Protein AF-A0A962V137-F1 (afdb_monomer)

Radius of gyration: 17.5 Å; Cα contacts (8 Å, |Δi|>4): 39; chains: 1; bounding box: 38×35×41 Å

Solvent-accessible surface area (backbone atoms only — not comparable to full-atom values): 5470 Å² total; per-residue (Å²): 132,91,86,76,58,46,47,70,72,51,68,80,40,53,66,60,48,52,52,51,29,64,76,65,67,32,56,98,67,56,60,75,79,77,52,60,40,64,60,48,39,54,64,75,64,51,93,64,90,88,81,84,85,58,61,71,49,40,76,73,68,52,80,86,83,76,61,63,68,63,49,52,54,49,53,56,49,50,36,32,77,66,28,68,46,127

pLDDT: mean 95.74, std 4.81, range [67.25, 98.56]

Foldseek 3Di:
DDQDQQCVVCVPCQVVVVVQCVVLVAPPDTPVRVDDRVVVSVVVVDPDDDDDDCVVVVVVPDPDDDDVVVVVVVVVVVCVVNRVHD

Nearest PDB structures (foldseek):
  5dcw-assembly1_A-2  TM=9.643E-01  e=2.432E-04  Catharanthus roseus
  5coa-assembly1_B  TM=9.568E-01  e=2.980E-04  Catharanthus roseus
  5dbg-assembly2_B-3  TM=9.602E-01  e=5.126E-04  Catharanthus roseus
  5dbi-assembly1_A  TM=9.608E-01  e=5.486E-04  Catharanthus roseus
  5dbg-assembly1_A  TM=9.440E-01  e=5.871E-04  Catharanthus roseus

Secondary structure (DSSP, 8-state):
-----HHHHTTT-HHHHHHHHHHHT--S--HHHH--HHHHHHHHT--S------HHHHHTT------HHHHHHHHHHHHHHTTS--

Structure (mmCIF, N/CA/C/O backbone):
data_AF-A0A962V137-F1
#
_entry.id   AF-A0A962V137-F1
#
loop_
_atom_site.group_PDB
_atom_site.id
_atom_site.type_symbol
_atom_site.label_atom_id
_atom_site.label_alt_id
_atom_site.label_comp_id
_atom_site.label_asym_id
_atom_site.label_entity_id
_atom_site.label_seq_id
_atom_site.pdbx_PDB_ins_code
_atom_site.Cartn_x
_atom_site.Cartn_y
_atom_site.Cartn_z
_atom_site.occupancy
_atom_site.B_iso_or_equiv
_atom_site.auth_seq_id
_atom_site.auth_comp_id
_atom_site.auth_asym_id
_atom_site.auth_atom_id
_atom_site.pdbx_PDB_model_num
ATOM 1 N N . VAL A 1 1 ? -10.683 21.422 0.409 1.00 67.25 1 VAL A N 1
ATOM 2 C CA . VAL A 1 1 ? -10.641 19.946 0.543 1.00 67.25 1 VAL A CA 1
ATOM 3 C C . VAL A 1 1 ? -10.426 19.636 2.013 1.00 67.25 1 VAL A C 1
ATOM 5 O O . VAL A 1 1 ? -9.642 20.342 2.632 1.00 67.25 1 VAL A O 1
ATOM 8 N N . GLN A 1 2 ? -11.164 18.687 2.590 1.00 73.00 2 GLN A N 1
ATOM 9 C CA . GLN A 1 2 ? -10.940 18.267 3.975 1.00 73.00 2 GLN A CA 1
ATOM 10 C C . GLN A 1 2 ? -9.755 17.299 4.008 1.00 73.00 2 GLN A C 1
ATOM 12 O O . GLN A 1 2 ? -9.805 16.258 3.359 1.00 73.00 2 GLN A O 1
ATOM 17 N N . THR A 1 3 ? -8.707 17.639 4.751 1.00 83.19 3 THR A N 1
ATOM 18 C CA . THR A 1 3 ? -7.581 16.747 5.045 1.00 83.19 3 THR A CA 1
ATOM 19 C C . THR A 1 3 ? -7.850 16.011 6.355 1.00 83.19 3 THR A C 1
ATOM 21 O O . THR A 1 3 ? -8.210 16.619 7.362 1.00 83.19 3 THR A O 1
ATOM 24 N N . LEU A 1 4 ? -7.715 14.687 6.328 1.00 90.81 4 LEU A N 1
ATOM 25 C CA . LEU A 1 4 ? -7.957 13.792 7.456 1.00 90.81 4 LEU A CA 1
ATOM 26 C C . LEU A 1 4 ? -6.749 12.868 7.598 1.00 90.81 4 LEU A C 1
ATOM 28 O O . LEU A 1 4 ? -6.333 12.278 6.607 1.00 90.81 4 LEU A O 1
ATOM 32 N N . SER A 1 5 ? -6.228 12.707 8.816 1.00 94.50 5 SER A N 1
ATOM 33 C CA . SER A 1 5 ? -5.280 11.625 9.089 1.00 94.50 5 SER A CA 1
ATOM 34 C C . SER A 1 5 ?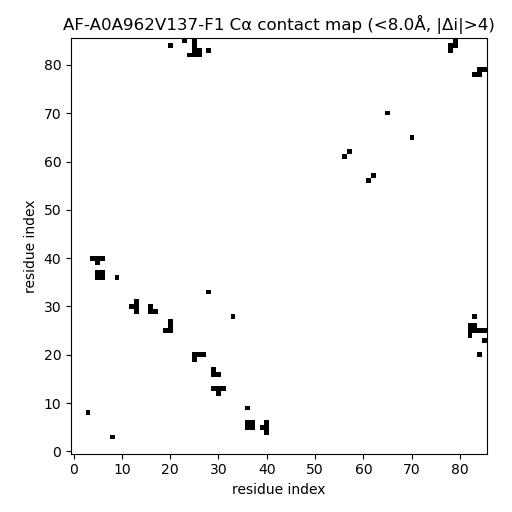 -6.041 10.311 9.224 1.00 94.50 5 SER A C 1
ATOM 36 O O . SER A 1 5 ? -6.842 10.132 10.147 1.00 94.50 5 SER A O 1
ATOM 38 N N . LEU A 1 6 ? -5.765 9.373 8.325 1.00 95.88 6 LEU A N 1
ATOM 39 C CA . LEU A 1 6 ? -6.245 8.001 8.403 1.00 95.88 6 LEU A CA 1
ATOM 40 C C . LEU A 1 6 ? -5.706 7.308 9.648 1.00 95.88 6 LEU A C 1
ATOM 42 O O . LEU A 1 6 ? -6.446 6.557 10.275 1.00 95.88 6 LEU A O 1
ATOM 46 N N . ALA A 1 7 ? -4.464 7.588 10.055 1.00 96.75 7 ALA A N 1
ATOM 47 C CA . ALA A 1 7 ? -3.913 7.015 11.280 1.00 96.75 7 ALA A CA 1
ATOM 48 C C . ALA A 1 7 ? -4.746 7.392 12.514 1.00 96.75 7 ALA A C 1
ATOM 50 O O . ALA A 1 7 ? -5.021 6.532 13.349 1.00 96.75 7 ALA A O 1
ATOM 51 N N . GLN A 1 8 ? -5.203 8.644 12.605 1.00 96.75 8 GLN A N 1
ATOM 52 C CA . GLN A 1 8 ? -6.093 9.088 13.682 1.00 96.75 8 GLN A CA 1
ATOM 53 C C . GLN A 1 8 ? -7.510 8.532 13.520 1.00 96.75 8 GLN A C 1
ATOM 55 O O . GLN A 1 8 ? -8.096 8.045 14.483 1.00 96.75 8 GLN A O 1
ATOM 60 N N . PHE A 1 9 ? -8.059 8.580 12.306 1.00 96.31 9 PHE A N 1
ATOM 61 C CA . PHE A 1 9 ? -9.437 8.170 12.038 1.00 96.31 9 PHE A CA 1
ATOM 62 C C . PHE A 1 9 ? -9.678 6.664 12.227 1.00 96.31 9 PHE A C 1
ATOM 64 O O . PHE A 1 9 ? -10.768 6.251 12.627 1.00 96.31 9 PHE A O 1
ATOM 71 N N . MET A 1 10 ? -8.665 5.844 11.938 1.00 97.38 10 MET A N 1
ATOM 72 C CA . MET A 1 10 ? -8.749 4.383 11.987 1.00 97.38 10 MET A CA 1
ATOM 73 C C . MET A 1 10 ? -8.287 3.781 13.323 1.00 97.38 10 MET A C 1
ATOM 75 O O . MET A 1 10 ? -8.421 2.570 13.506 1.00 97.38 10 MET A O 1
ATOM 79 N N . ALA A 1 11 ? -7.767 4.587 14.259 1.00 97.25 11 ALA A N 1
ATOM 80 C CA . ALA A 1 11 ? -7.132 4.118 15.498 1.00 97.25 11 ALA A CA 1
ATOM 81 C C . ALA A 1 11 ? -8.042 3.249 16.390 1.00 97.25 11 ALA A C 1
ATOM 83 O O . ALA A 1 11 ? -7.571 2.344 17.073 1.00 97.25 11 ALA A O 1
ATOM 84 N N . ASP A 1 12 ? -9.347 3.501 16.370 1.00 97.75 12 ASP A N 1
ATOM 85 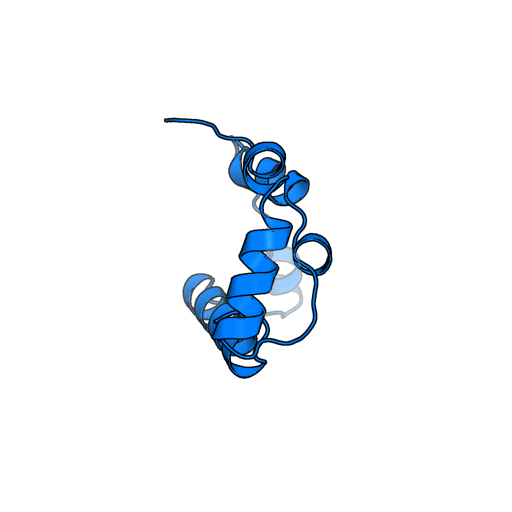C CA . ASP A 1 12 ? -10.381 2.849 17.180 1.00 97.75 12 ASP A CA 1
ATOM 86 C C . ASP A 1 12 ? -11.211 1.816 16.391 1.00 97.75 12 ASP A C 1
ATOM 88 O O . ASP A 1 12 ? -12.210 1.310 16.898 1.00 97.75 12 ASP A O 1
ATOM 92 N N . LYS A 1 13 ? -10.837 1.493 15.144 1.00 98.25 13 LYS A N 1
ATOM 93 C CA . LYS A 1 13 ? -11.661 0.668 14.237 1.00 98.25 13 LYS A CA 1
ATOM 94 C C . LYS A 1 13 ? -11.351 -0.828 14.264 1.00 98.25 13 LYS A C 1
ATOM 96 O O . LYS A 1 13 ? -11.986 -1.587 13.533 1.00 98.25 13 LYS A O 1
ATOM 101 N N . GLU A 1 14 ? -10.442 -1.282 15.125 1.00 98.19 14 GLU A N 1
ATOM 102 C CA . GLU A 1 14 ? -10.164 -2.715 15.293 1.00 98.19 14 GLU A CA 1
ATOM 103 C C . GLU A 1 14 ? -11.417 -3.514 15.721 1.00 98.19 14 GLU A C 1
ATOM 105 O O . GLU A 1 14 ? -11.697 -4.524 15.076 1.00 98.19 14 GLU A O 1
ATOM 110 N N . PRO A 1 15 ? -12.243 -3.086 16.703 1.00 98.31 15 PRO A N 1
ATOM 111 C CA . PRO A 1 15 ? -13.470 -3.811 17.053 1.00 98.31 15 PRO A CA 1
ATOM 112 C C . PRO A 1 15 ? -14.473 -3.888 15.893 1.00 98.31 15 PRO A C 1
ATOM 114 O O . PRO A 1 15 ? -15.007 -4.958 15.608 1.00 98.31 15 PRO A O 1
ATOM 117 N N . LEU A 1 16 ? -14.654 -2.791 15.147 1.00 98.31 16 LEU A N 1
ATOM 118 C CA . LEU A 1 16 ? -15.511 -2.780 13.957 1.00 98.31 16 LEU A CA 1
ATOM 119 C C . LEU A 1 16 ? -14.999 -3.756 12.887 1.00 98.31 16 LEU A C 1
ATOM 121 O O . LEU A 1 16 ? -15.775 -4.479 12.263 1.00 98.31 16 LEU A O 1
ATOM 125 N N . TRP A 1 17 ? -13.683 -3.812 12.681 1.00 98.38 17 TRP A N 1
ATOM 126 C CA . TRP A 1 17 ? -13.083 -4.787 11.778 1.00 98.38 17 TRP A CA 1
ATOM 127 C C . TRP A 1 17 ? -13.337 -6.228 12.240 1.00 98.38 17 TRP A C 1
ATOM 129 O O . TRP A 1 17 ? -13.642 -7.088 11.415 1.00 98.38 17 TRP A O 1
ATOM 139 N N . GLN A 1 18 ? -13.287 -6.509 13.546 1.00 98.25 18 GLN A N 1
ATOM 140 C CA . GLN A 1 18 ? -13.638 -7.828 14.081 1.00 98.25 18 GLN A CA 1
ATOM 141 C C . GLN A 1 18 ? -15.082 -8.224 13.746 1.00 98.25 18 GLN A C 1
ATOM 143 O O . GLN A 1 18 ? -15.294 -9.351 13.295 1.00 98.25 18 GLN A O 1
ATOM 148 N N . GLU A 1 19 ? -16.043 -7.308 13.881 1.00 98.44 19 GLU A N 1
ATOM 149 C CA . GLU A 1 19 ? -17.445 -7.541 13.502 1.00 98.44 19 GLU A CA 1
ATOM 150 C C . GLU A 1 19 ? -17.595 -7.838 12.004 1.00 98.44 19 GLU A C 1
ATOM 152 O O . GLU A 1 19 ? -18.269 -8.795 11.617 1.00 98.44 19 GLU A O 1
ATOM 157 N N . ILE A 1 20 ? -16.920 -7.063 11.146 1.00 98.50 20 ILE A N 1
ATOM 158 C CA . ILE A 1 20 ? -16.911 -7.277 9.690 1.00 98.50 20 ILE A CA 1
ATOM 159 C C . ILE A 1 20 ? -16.351 -8.665 9.366 1.00 98.50 20 ILE A C 1
ATOM 161 O O . ILE A 1 20 ? -16.972 -9.420 8.617 1.00 98.50 20 ILE A O 1
ATOM 165 N N . ARG A 1 21 ? -15.214 -9.044 9.959 1.00 98.12 21 ARG A N 1
ATOM 166 C CA . ARG A 1 21 ? -14.614 -10.364 9.726 1.00 98.12 21 ARG A CA 1
ATOM 167 C C . ARG A 1 21 ? -15.544 -11.501 10.111 1.00 98.12 21 ARG A C 1
ATOM 169 O O . ARG A 1 21 ? -15.659 -12.454 9.348 1.00 98.12 21 ARG A O 1
ATOM 176 N N . GLN A 1 22 ? -16.21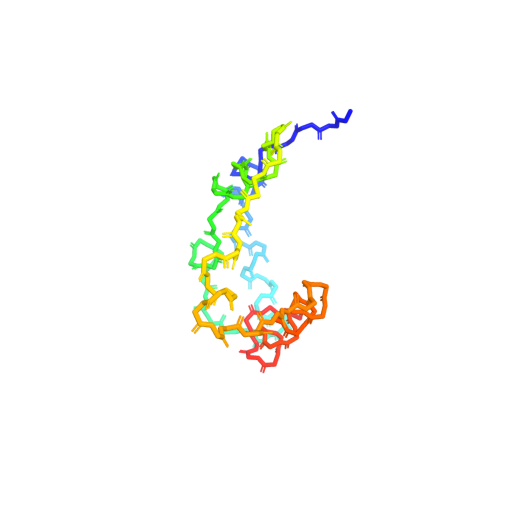3 -11.401 11.258 1.00 97.94 22 GLN A N 1
ATOM 177 C CA . GLN A 1 22 ? -17.170 -12.416 11.697 1.00 97.94 22 GLN A CA 1
ATOM 178 C C . GLN A 1 22 ? -18.370 -12.494 10.748 1.00 97.94 22 GLN A C 1
ATOM 180 O O . GLN A 1 22 ? -18.740 -13.583 10.315 1.00 97.94 22 GLN A O 1
ATOM 185 N N . ARG A 1 23 ? -18.935 -11.344 10.365 1.00 98.44 23 ARG A N 1
ATOM 186 C CA . ARG A 1 23 ? -20.097 -11.267 9.472 1.00 98.44 23 ARG A CA 1
ATOM 187 C C . ARG A 1 23 ? -19.830 -11.861 8.090 1.00 98.44 23 ARG A C 1
ATOM 189 O O . ARG A 1 23 ? -20.696 -12.547 7.556 1.00 98.44 23 ARG A O 1
ATOM 196 N N . TYR A 1 24 ? -18.660 -11.589 7.516 1.00 98.31 24 TYR A N 1
ATOM 197 C CA . TYR A 1 24 ? -18.291 -12.025 6.163 1.00 98.31 24 TYR A CA 1
ATOM 198 C C . TYR A 1 24 ? -17.378 -13.261 6.140 1.00 98.31 24 TYR A C 1
ATOM 200 O O . TYR A 1 24 ? -16.894 -13.632 5.076 1.00 98.31 24 TYR A O 1
ATOM 208 N N . GLN A 1 25 ? -17.151 -13.909 7.291 1.00 98.06 25 GLN A N 1
ATOM 209 C CA . GLN A 1 25 ? -16.322 -15.117 7.428 1.00 98.06 25 GLN A CA 1
ATOM 210 C C . GLN A 1 25 ? -14.904 -14.939 6.849 1.00 98.06 25 GLN A C 1
ATOM 212 O O . GLN A 1 25 ? -14.362 -15.813 6.171 1.00 98.06 25 GLN A O 1
ATOM 217 N N . LEU A 1 26 ? -14.302 -13.777 7.112 1.00 98.56 26 LEU A N 1
ATOM 218 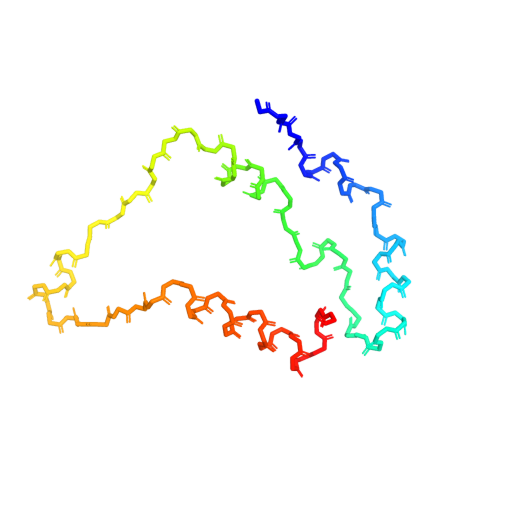C CA . LEU A 1 26 ? -12.970 -13.428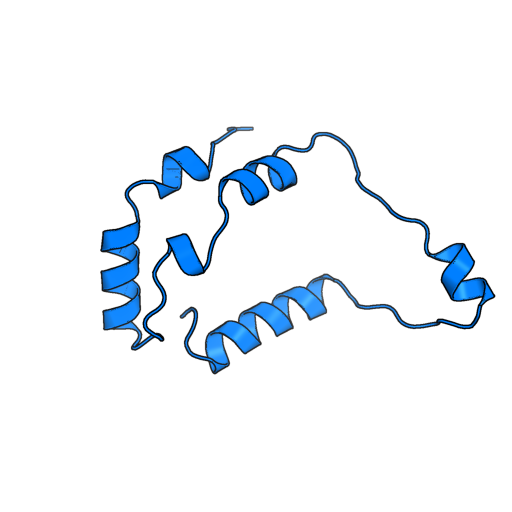 6.621 1.00 98.56 26 LEU A CA 1
ATOM 219 C C . LEU A 1 26 ? -11.869 -14.144 7.412 1.00 98.56 26 LEU A C 1
ATOM 221 O O . LEU A 1 26 ? -12.051 -14.557 8.561 1.00 98.56 26 LEU A O 1
ATOM 225 N N . ARG A 1 27 ? -10.675 -14.232 6.821 1.00 98.00 27 ARG A N 1
ATOM 226 C CA . ARG A 1 27 ? -9.471 -14.730 7.494 1.00 98.00 27 ARG A CA 1
ATOM 227 C C . ARG A 1 27 ? -9.150 -13.906 8.740 1.00 98.00 27 ARG A C 1
ATOM 229 O O . ARG A 1 27 ? -9.380 -12.698 8.798 1.00 98.00 27 ARG A O 1
ATOM 236 N N . ASN A 1 28 ? -8.547 -14.563 9.731 1.00 97.00 28 ASN A N 1
ATOM 237 C CA . ASN A 1 28 ? -8.254 -13.973 11.036 1.00 97.00 28 ASN A CA 1
ATOM 238 C C . ASN A 1 28 ? -7.012 -13.056 11.018 1.00 97.00 28 ASN A C 1
ATOM 240 O O . ASN A 1 28 ? -6.035 -13.314 11.716 1.00 97.00 28 ASN A O 1
ATOM 244 N N . HIS A 1 29 ? -7.053 -11.984 10.226 1.00 97.88 29 HIS A N 1
ATOM 245 C CA . HIS A 1 29 ? -6.061 -10.907 10.258 1.00 97.88 29 HIS A CA 1
ATOM 246 C C . HIS A 1 29 ? -6.604 -9.717 11.051 1.00 97.88 29 HIS A C 1
ATOM 248 O O . HIS A 1 29 ? -7.762 -9.343 10.854 1.00 97.88 29 HIS A O 1
ATOM 254 N N . SER A 1 30 ? -5.817 -9.140 11.958 1.00 97.00 30 SER A N 1
ATOM 255 C CA . SER A 1 30 ? -6.174 -7.864 12.593 1.00 97.00 30 SER A CA 1
ATOM 256 C C . SER A 1 30 ? -6.088 -6.722 11.583 1.00 97.00 30 SER A C 1
ATOM 258 O O . SER A 1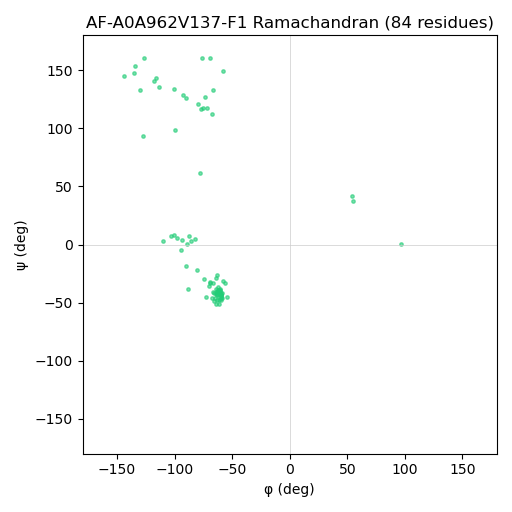 30 ? -5.415 -6.840 10.554 1.00 97.00 30 SER A O 1
ATOM 260 N N . LEU A 1 31 ? -6.746 -5.600 11.862 1.00 96.56 31 LEU A N 1
ATOM 261 C CA . LEU A 1 31 ? -6.687 -4.443 10.970 1.00 96.56 31 LEU A CA 1
ATOM 262 C C . LEU A 1 31 ? -5.250 -3.909 10.892 1.00 96.56 31 LEU A C 1
ATOM 264 O O . LEU A 1 31 ? -4.759 -3.617 9.802 1.00 96.56 31 LEU A O 1
ATOM 268 N N . ALA A 1 32 ? -4.541 -3.892 12.025 1.00 95.81 32 ALA A N 1
ATOM 269 C CA . ALA A 1 32 ? -3.128 -3.509 12.106 1.00 95.81 32 ALA A CA 1
ATOM 270 C C . ALA A 1 32 ? -2.172 -4.436 11.324 1.00 95.81 32 ALA A C 1
ATOM 272 O O . ALA A 1 32 ? -1.112 -3.992 10.896 1.00 95.81 32 ALA A O 1
ATOM 273 N N . GLN A 1 33 ? -2.520 -5.712 11.113 1.00 97.06 33 GLN A N 1
ATOM 274 C CA . GLN A 1 33 ? -1.732 -6.610 10.254 1.00 97.06 33 GLN A CA 1
ATOM 275 C C . GLN A 1 33 ? -1.920 -6.312 8.763 1.00 97.06 33 GLN A C 1
ATOM 277 O O . GLN A 1 33 ? -1.019 -6.571 7.969 1.00 97.06 33 GLN A O 1
ATOM 282 N N . LEU A 1 34 ? -3.096 -5.813 8.376 1.00 96.56 34 LEU A N 1
ATOM 283 C CA . LEU A 1 34 ? -3.452 -5.574 6.977 1.00 96.56 34 LEU A CA 1
ATOM 284 C C . LEU A 1 34 ? -3.072 -4.179 6.487 1.00 96.56 34 LEU A C 1
ATOM 286 O O . LEU A 1 34 ? -3.049 -3.943 5.280 1.00 96.56 34 LEU A O 1
ATOM 290 N N . THR A 1 35 ? -2.829 -3.240 7.399 1.00 96.94 35 THR A N 1
ATOM 291 C CA . THR A 1 35 ? -2.805 -1.817 7.065 1.00 96.94 35 THR A CA 1
ATOM 292 C C . THR A 1 35 ? -1.623 -1.095 7.688 1.00 96.94 35 THR A C 1
ATOM 294 O O . THR A 1 35 ? -1.171 -1.403 8.787 1.00 96.94 35 THR A O 1
ATOM 297 N N . ASN A 1 36 ? -1.136 -0.090 6.965 1.00 97.50 36 ASN A N 1
ATOM 298 C CA . ASN A 1 36 ? -0.199 0.899 7.468 1.00 97.50 36 ASN A CA 1
ATOM 299 C C . ASN A 1 36 ? -0.782 2.286 7.172 1.00 97.50 36 ASN A C 1
ATOM 301 O O . ASN A 1 36 ? -0.633 2.821 6.073 1.00 97.50 36 ASN A O 1
ATOM 305 N N . TRP A 1 37 ? -1.501 2.841 8.147 1.00 96.88 37 TRP A N 1
ATOM 306 C CA . TRP A 1 37 ? -2.234 4.094 7.967 1.00 96.88 37 TRP A CA 1
ATOM 307 C C . TRP A 1 37 ? -1.326 5.311 7.812 1.00 96.88 37 TRP A C 1
ATOM 309 O O . TRP A 1 37 ? -1.661 6.213 7.055 1.00 96.88 37 TRP A O 1
ATOM 319 N N . THR A 1 38 ? -0.159 5.326 8.462 1.00 95.88 38 THR A N 1
ATOM 320 C CA . THR A 1 38 ? 0.804 6.427 8.310 1.00 95.88 38 THR A CA 1
ATOM 321 C C . THR A 1 38 ? 1.430 6.433 6.918 1.00 95.88 38 THR A C 1
ATOM 323 O O . THR A 1 38 ? 1.669 7.500 6.359 1.00 95.88 38 THR A O 1
ATOM 326 N N . PHE A 1 39 ? 1.631 5.259 6.311 1.00 95.62 39 PHE A N 1
ATOM 327 C CA . PHE A 1 39 ? 2.019 5.166 4.904 1.00 95.62 39 PHE A CA 1
ATOM 328 C C . PHE A 1 39 ? 0.916 5.683 3.971 1.00 95.62 39 PHE A C 1
ATOM 330 O O . PHE A 1 39 ? 1.212 6.411 3.027 1.00 95.62 39 PHE A O 1
ATOM 337 N N . ALA A 1 40 ? -0.351 5.359 4.242 1.00 95.00 40 ALA A N 1
ATOM 338 C CA . ALA A 1 40 ? -1.468 5.892 3.463 1.00 95.00 40 ALA A CA 1
ATOM 339 C C . ALA A 1 40 ? -1.574 7.424 3.580 1.00 95.00 40 ALA A C 1
ATOM 341 O O . ALA A 1 40 ? -1.735 8.090 2.561 1.00 95.00 40 ALA A O 1
ATOM 342 N N . ASP A 1 41 ? -1.406 7.979 4.786 1.00 95.12 41 ASP A N 1
ATOM 343 C CA . ASP A 1 41 ? -1.349 9.429 5.020 1.00 95.12 41 ASP A CA 1
ATOM 344 C C . ASP A 1 41 ? -0.208 10.083 4.226 1.00 95.12 41 ASP A C 1
ATOM 346 O O . ASP A 1 41 ? -0.408 11.123 3.602 1.00 95.12 41 ASP A O 1
ATOM 350 N N . PHE A 1 42 ? 0.970 9.454 4.180 1.00 93.19 42 PHE A N 1
ATOM 351 C CA . PHE A 1 42 ? 2.095 9.933 3.374 1.00 93.19 42 PHE A CA 1
ATOM 352 C C . PHE A 1 42 ? 1.785 9.933 1.869 1.00 93.19 42 PHE A C 1
ATOM 354 O O . PHE A 1 42 ? 2.045 10.925 1.192 1.00 93.19 42 PHE A O 1
ATOM 361 N N . VAL A 1 43 ? 1.226 8.840 1.337 1.00 93.12 43 VAL A N 1
ATOM 362 C CA . VAL A 1 43 ? 0.929 8.711 -0.100 1.00 93.12 43 VAL A CA 1
ATOM 363 C C . VAL A 1 43 ? -0.185 9.667 -0.527 1.00 93.12 43 VAL A C 1
ATOM 365 O O . VAL A 1 43 ? -0.050 10.341 -1.543 1.00 93.12 43 VAL A O 1
ATOM 368 N N . LEU A 1 44 ? -1.278 9.739 0.237 1.00 90.88 44 LEU A N 1
ATOM 369 C CA . LEU A 1 44 ? -2.454 10.547 -0.107 1.00 90.88 44 LEU A CA 1
ATOM 370 C C . LEU A 1 44 ? -2.291 12.031 0.244 1.00 90.88 44 LEU A C 1
ATOM 372 O O . LEU A 1 44 ? -2.995 12.865 -0.318 1.00 90.88 44 LEU A O 1
ATOM 376 N N . GLY A 1 45 ? -1.385 12.362 1.166 1.00 91.12 45 GLY A N 1
ATOM 377 C CA . GLY A 1 45 ? -1.028 13.735 1.521 1.00 91.12 45 GLY A CA 1
ATOM 378 C C . GLY A 1 45 ? 0.105 14.326 0.679 1.00 91.12 45 GLY A C 1
ATOM 379 O O . GLY A 1 45 ? 0.507 15.460 0.924 1.00 91.12 45 GLY A O 1
ATOM 380 N N . CYS A 1 46 ? 0.658 13.576 -0.278 1.00 89.56 46 CYS A N 1
ATOM 381 C CA . CYS A 1 46 ? 1.732 14.058 -1.138 1.00 89.56 46 CYS A CA 1
ATOM 382 C C . CYS A 1 46 ? 1.190 15.089 -2.144 1.00 89.56 46 CYS A C 1
ATOM 384 O O . CYS A 1 46 ? 0.349 14.769 -2.978 1.00 89.56 46 CYS A O 1
ATOM 386 N N . GLU A 1 47 ? 1.678 16.329 -2.069 1.00 89.94 47 GLU A N 1
ATOM 387 C CA . GLU A 1 47 ? 1.222 17.442 -2.924 1.00 89.94 47 GLU A CA 1
ATOM 388 C C . GLU A 1 47 ? 1.980 17.544 -4.259 1.00 89.94 47 GLU A C 1
ATOM 390 O O . GLU A 1 47 ? 1.822 18.512 -5.003 1.00 89.94 47 GLU A O 1
ATOM 395 N N . TYR A 1 48 ? 2.832 16.565 -4.560 1.00 91.25 48 TYR A N 1
ATOM 396 C CA . TYR A 1 48 ? 3.629 16.519 -5.779 1.00 91.25 48 TYR A CA 1
ATOM 397 C C . TYR A 1 48 ? 3.592 15.130 -6.409 1.00 91.25 48 TYR A C 1
ATOM 399 O O . TYR A 1 48 ? 3.435 14.113 -5.733 1.00 91.25 48 TYR A O 1
ATOM 407 N N . ASP A 1 49 ? 3.795 15.091 -7.723 1.00 90.94 49 ASP A N 1
ATOM 408 C CA . ASP A 1 49 ? 3.813 13.840 -8.466 1.00 90.94 49 ASP A CA 1
ATOM 409 C C . ASP A 1 49 ? 5.105 13.060 -8.202 1.00 90.94 49 ASP A C 1
ATOM 411 O O . ASP A 1 49 ? 6.218 13.556 -8.397 1.00 90.94 49 ASP A O 1
ATOM 415 N N . GLN A 1 50 ? 4.958 11.795 -7.810 1.00 90.62 50 GLN A N 1
ATOM 416 C CA . GLN A 1 50 ? 6.061 10.841 -7.741 1.00 90.62 50 GLN A CA 1
ATOM 417 C C . GLN A 1 50 ? 6.047 9.957 -8.987 1.00 90.62 50 GLN A C 1
ATOM 419 O O . GLN A 1 50 ? 5.305 8.980 -9.073 1.00 90.62 50 GLN A O 1
ATOM 424 N N . MET A 1 51 ? 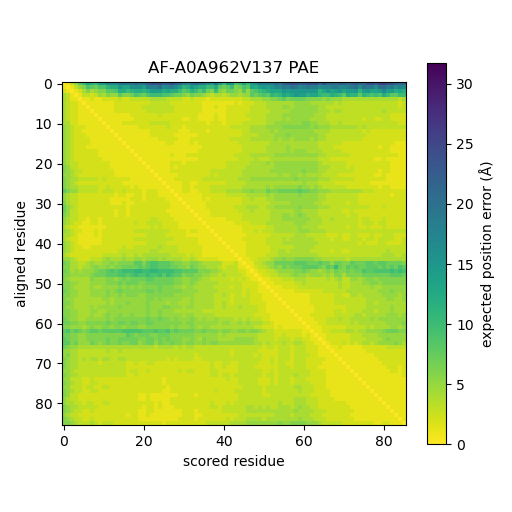6.889 10.306 -9.958 1.00 93.75 51 MET A N 1
ATOM 425 C CA . MET A 1 51 ? 7.001 9.605 -11.237 1.00 93.75 51 MET A CA 1
ATOM 426 C C . MET A 1 51 ? 8.404 9.023 -11.411 1.00 93.75 51 MET A C 1
ATOM 428 O O . MET A 1 51 ? 9.401 9.643 -11.054 1.00 93.75 51 MET A O 1
ATOM 432 N N . SER A 1 52 ? 8.486 7.817 -11.974 1.00 94.62 52 SER A N 1
ATOM 433 C CA . SER A 1 52 ? 9.750 7.148 -12.302 1.00 94.62 52 SER A CA 1
ATOM 434 C C . SER A 1 52 ? 9.881 6.946 -13.808 1.00 94.62 52 SER A C 1
ATOM 436 O O . SER A 1 52 ? 8.901 6.632 -14.486 1.00 94.62 52 SER A O 1
ATOM 438 N N . ASP A 1 53 ? 11.101 7.081 -14.328 1.00 95.56 53 ASP A N 1
ATOM 439 C CA . ASP A 1 53 ? 11.403 6.828 -15.735 1.00 95.56 53 ASP A CA 1
ATOM 440 C C . ASP A 1 53 ? 11.796 5.360 -15.974 1.00 95.56 53 ASP A C 1
ATOM 442 O O . ASP A 1 53 ? 12.722 4.824 -15.364 1.00 95.56 53 ASP A O 1
ATOM 446 N N . MET A 1 54 ? 11.105 4.716 -16.915 1.00 97.00 54 MET A N 1
ATOM 447 C CA . MET A 1 54 ? 11.347 3.330 -17.329 1.00 97.00 54 MET A CA 1
ATOM 448 C C . MET A 1 54 ? 12.204 3.225 -18.603 1.00 97.00 54 MET A C 1
ATOM 450 O O . MET A 1 54 ? 12.403 2.121 -19.115 1.00 97.00 54 MET A O 1
ATOM 454 N N . THR A 1 55 ? 12.732 4.337 -19.125 1.00 97.62 55 THR A N 1
ATOM 455 C CA . THR A 1 55 ? 13.530 4.389 -20.363 1.00 97.62 55 THR A CA 1
ATOM 456 C C . THR A 1 55 ? 14.709 3.426 -20.330 1.00 97.62 55 THR A C 1
ATOM 458 O O . THR A 1 55 ? 14.896 2.659 -21.270 1.00 97.62 55 THR A O 1
ATOM 461 N N . LYS A 1 56 ? 15.467 3.371 -19.226 1.00 98.12 56 LYS A N 1
ATOM 462 C CA . LYS A 1 56 ? 16.604 2.443 -19.104 1.00 98.12 56 LYS A CA 1
ATOM 463 C C . LYS A 1 56 ? 16.180 0.977 -19.250 1.00 98.12 56 LYS A C 1
ATOM 465 O O . LYS A 1 56 ? 16.836 0.226 -19.964 1.00 98.12 56 LYS A O 1
ATOM 470 N N . ALA A 1 57 ? 15.089 0.577 -18.597 1.00 97.81 57 ALA A N 1
ATOM 471 C CA . ALA A 1 57 ? 14.576 -0.790 -18.680 1.00 97.81 57 ALA A CA 1
ATOM 472 C C . ALA A 1 57 ? 14.059 -1.111 -20.092 1.00 97.81 57 ALA A C 1
ATOM 474 O O . ALA A 1 57 ? 14.343 -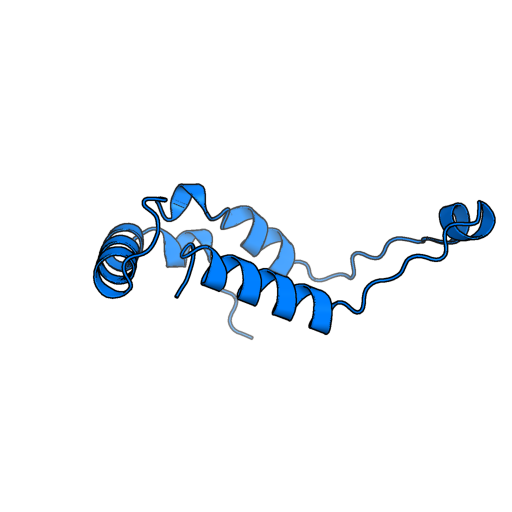2.185 -20.620 1.00 97.81 57 ALA A O 1
ATOM 475 N N . ARG A 1 58 ? 13.369 -0.160 -20.732 1.00 97.12 58 ARG A N 1
ATOM 476 C CA . ARG A 1 58 ? 12.883 -0.301 -22.113 1.00 97.12 58 ARG A CA 1
ATOM 477 C C . ARG A 1 58 ? 14.019 -0.428 -23.120 1.00 97.12 58 ARG A C 1
ATOM 479 O O . ARG A 1 58 ? 13.975 -1.316 -23.964 1.00 97.12 58 ARG A O 1
ATOM 486 N N . ASN A 1 59 ? 15.072 0.373 -22.973 1.00 98.00 59 ASN A N 1
ATOM 487 C CA . ASN A 1 59 ? 16.279 0.270 -23.796 1.00 98.00 59 ASN A CA 1
ATOM 488 C C . ASN A 1 59 ? 17.010 -1.066 -23.589 1.00 98.00 59 ASN A C 1
ATOM 490 O O . ASN A 1 59 ? 17.649 -1.561 -24.510 1.00 98.00 59 ASN A O 1
ATOM 494 N N . ALA A 1 60 ? 16.887 -1.670 -22.404 1.00 98.44 60 ALA A N 1
ATOM 495 C CA . ALA A 1 60 ? 17.386 -3.013 -22.113 1.00 98.44 60 ALA A CA 1
ATOM 496 C C . ALA A 1 60 ? 16.441 -4.145 -22.579 1.00 98.44 60 ALA A C 1
ATOM 498 O O . ALA A 1 60 ? 16.711 -5.311 -22.304 1.00 98.44 60 ALA A O 1
ATOM 499 N N . GLY A 1 61 ? 15.341 -3.828 -23.275 1.00 98.25 61 GLY A N 1
ATOM 500 C CA . GLY A 1 61 ? 14.414 -4.799 -23.868 1.00 98.25 61 GLY A CA 1
ATOM 501 C C . GLY A 1 61 ? 13.165 -5.123 -23.038 1.00 98.25 61 GLY A C 1
ATOM 502 O O . GLY A 1 61 ? 12.339 -5.920 -23.479 1.00 98.25 61 GLY A O 1
ATOM 503 N N . TRP A 1 62 ? 12.974 -4.518 -21.859 1.00 97.69 62 TRP A N 1
ATOM 504 C CA . TRP A 1 62 ? 11.752 -4.718 -21.073 1.00 97.69 62 TRP A CA 1
ATOM 505 C C . TRP A 1 62 ? 10.571 -3.940 -21.664 1.00 97.69 62 TRP A C 1
ATOM 507 O O . TRP A 1 62 ? 10.556 -2.710 -21.658 1.00 97.69 62 TRP A O 1
ATOM 517 N N . ILE A 1 63 ? 9.534 -4.655 -22.099 1.00 95.69 63 ILE A N 1
ATOM 518 C CA . ILE A 1 63 ? 8.314 -4.066 -22.685 1.00 95.69 63 ILE A CA 1
ATOM 519 C C . ILE A 1 63 ? 7.073 -4.198 -21.789 1.00 95.69 63 ILE A C 1
ATOM 521 O O . ILE A 1 63 ? 5.978 -3.813 -22.190 1.00 95.69 63 ILE A O 1
ATOM 525 N N . GLY A 1 64 ? 7.223 -4.747 -20.580 1.00 95.25 64 GLY A N 1
ATOM 526 C CA . GLY A 1 64 ? 6.105 -4.955 -19.664 1.00 95.25 64 GLY A CA 1
ATOM 527 C C . GLY A 1 64 ? 5.511 -3.636 -19.169 1.00 95.25 64 GLY A C 1
ATOM 528 O O . GLY A 1 64 ? 6.232 -2.746 -18.713 1.00 95.25 64 GLY A O 1
ATOM 529 N N . ALA A 1 65 ? 4.186 -3.540 -19.214 1.00 94.75 65 ALA A N 1
ATOM 530 C CA . ALA A 1 65 ? 3.408 -2.449 -18.648 1.00 94.75 65 ALA A CA 1
ATOM 531 C C . ALA A 1 65 ? 2.097 -3.007 -18.083 1.00 94.75 65 ALA A C 1
ATOM 533 O O . ALA A 1 65 ? 1.529 -3.942 -18.647 1.00 94.75 65 ALA A O 1
ATOM 534 N N . ASN A 1 66 ? 1.620 -2.423 -16.986 1.00 94.19 66 ASN A N 1
ATOM 535 C CA . ASN A 1 66 ? 0.304 -2.717 -16.433 1.00 94.19 66 ASN A CA 1
ATOM 536 C C . ASN A 1 66 ? -0.584 -1.485 -16.563 1.00 94.19 66 ASN A C 1
ATOM 538 O O . ASN A 1 66 ? -0.175 -0.376 -16.230 1.00 94.19 66 ASN A O 1
ATOM 542 N N . ASP A 1 67 ? -1.814 -1.712 -17.003 1.00 97.00 67 ASP A N 1
ATOM 543 C CA . ASP A 1 67 ? -2.908 -0.768 -16.821 1.00 97.00 67 ASP A CA 1
ATOM 544 C C . ASP A 1 67 ? -3.225 -0.703 -15.319 1.00 97.00 67 ASP A C 1
ATOM 546 O O . ASP A 1 67 ? -3.640 -1.704 -14.723 1.00 97.00 67 ASP A O 1
ATOM 550 N N . SER A 1 68 ? -2.947 0.444 -14.694 1.00 96.44 68 SER A N 1
ATOM 551 C CA . SER A 1 68 ? -3.041 0.604 -13.241 1.00 96.44 68 SER A CA 1
ATOM 552 C C . SER A 1 68 ? -4.452 0.357 -12.715 1.00 96.44 68 SER A C 1
ATOM 554 O O . SER A 1 68 ? -4.603 -0.283 -11.676 1.00 96.44 68 SER A O 1
ATOM 556 N N . GLU A 1 69 ? -5.487 0.800 -13.430 1.00 97.56 69 GLU A N 1
ATOM 557 C CA . GLU A 1 69 ? -6.879 0.593 -13.023 1.00 97.56 69 GLU A CA 1
ATOM 558 C C . GLU A 1 69 ? -7.214 -0.900 -13.009 1.00 97.56 69 GLU A C 1
ATOM 560 O O . GLU A 1 69 ? -7.637 -1.443 -11.983 1.00 97.56 69 GLU A O 1
ATOM 565 N N . LYS A 1 70 ? -6.923 -1.605 -14.110 1.00 98.06 70 LYS A N 1
ATOM 566 C CA . LYS A 1 70 ? -7.134 -3.060 -14.193 1.00 98.06 70 LYS A CA 1
ATOM 567 C C . LYS A 1 70 ? -6.321 -3.811 -13.147 1.00 98.06 70 LYS A C 1
ATOM 569 O O . LYS A 1 70 ? -6.808 -4.784 -12.571 1.00 98.06 70 LYS A O 1
ATOM 574 N N . MET A 1 71 ? -5.091 -3.369 -12.887 1.00 97.62 71 MET A N 1
ATOM 575 C CA . MET A 1 71 ? -4.240 -3.948 -11.855 1.00 97.62 71 MET A CA 1
ATOM 576 C C . MET A 1 71 ? -4.884 -3.810 -10.472 1.00 97.62 71 MET A C 1
ATOM 578 O O . MET A 1 71 ? -5.001 -4.820 -9.781 1.00 97.62 71 MET A O 1
ATOM 582 N N . TYR A 1 72 ? -5.328 -2.613 -10.076 1.00 97.62 72 TYR A N 1
ATOM 583 C CA . TYR A 1 72 ? -5.963 -2.390 -8.774 1.00 97.62 72 TYR A CA 1
ATOM 584 C C . TYR A 1 72 ? -7.267 -3.173 -8.621 1.00 97.62 72 TYR A C 1
ATOM 586 O O . TYR A 1 72 ? -7.468 -3.820 -7.592 1.00 97.62 72 TYR A O 1
ATOM 594 N N . LEU A 1 73 ? -8.123 -3.189 -9.647 1.00 98.06 73 LEU A N 1
ATOM 595 C CA . LEU A 1 73 ? -9.365 -3.967 -9.629 1.00 98.06 73 LEU A CA 1
ATOM 596 C C . LEU A 1 73 ? -9.089 -5.463 -9.453 1.00 98.06 73 LEU A C 1
ATOM 598 O O . LEU A 1 73 ? -9.728 -6.110 -8.621 1.00 98.06 73 LEU A O 1
ATOM 602 N N . ARG A 1 74 ? -8.094 -6.001 -10.169 1.00 98.12 74 ARG A N 1
ATOM 603 C CA . ARG A 1 74 ? -7.653 -7.391 -10.007 1.00 98.12 74 ARG A CA 1
ATOM 604 C C . ARG A 1 74 ? -7.139 -7.658 -8.592 1.00 98.12 74 ARG A C 1
ATOM 606 O O . ARG A 1 74 ? -7.559 -8.637 -7.989 1.00 98.12 74 ARG A O 1
ATOM 613 N N . LEU A 1 75 ? -6.276 -6.794 -8.051 1.00 98.12 75 LEU A N 1
ATOM 614 C CA . LEU A 1 75 ? -5.727 -6.954 -6.698 1.00 98.12 75 LEU A CA 1
ATOM 615 C C . LEU A 1 75 ? -6.837 -6.975 -5.638 1.00 98.12 75 LEU A C 1
ATOM 617 O O . LEU A 1 75 ? -6.861 -7.867 -4.794 1.00 98.12 75 LEU A O 1
ATOM 621 N N . LEU A 1 76 ? -7.802 -6.052 -5.716 1.00 98.25 76 LEU A N 1
ATOM 622 C CA . LEU A 1 76 ? -8.962 -6.037 -4.819 1.00 98.25 76 LEU A CA 1
ATOM 623 C C . LEU A 1 76 ? -9.822 -7.294 -4.982 1.00 98.25 76 LEU A C 1
ATOM 625 O O . LEU A 1 76 ? -10.284 -7.861 -3.994 1.00 98.25 76 LEU A O 1
ATOM 629 N N . GLN A 1 77 ? -10.029 -7.760 -6.215 1.00 98.56 77 GLN A N 1
ATOM 630 C CA . GLN A 1 77 ? -10.769 -8.991 -6.472 1.00 98.56 77 GLN A CA 1
ATOM 631 C C . GLN A 1 77 ? -10.052 -10.219 -5.899 1.00 98.56 77 GLN A C 1
ATOM 633 O O . GLN A 1 77 ? -10.703 -11.106 -5.351 1.00 98.56 77 GLN A O 1
ATOM 638 N N . ASP A 1 78 ? -8.727 -10.269 -5.976 1.00 98.56 78 ASP A N 1
ATOM 639 C CA . ASP A 1 78 ? -7.944 -11.365 -5.418 1.00 98.56 78 ASP A CA 1
ATOM 640 C C . ASP A 1 78 ? -7.958 -11.342 -3.882 1.00 98.56 78 ASP A C 1
ATOM 642 O O . ASP A 1 78 ? -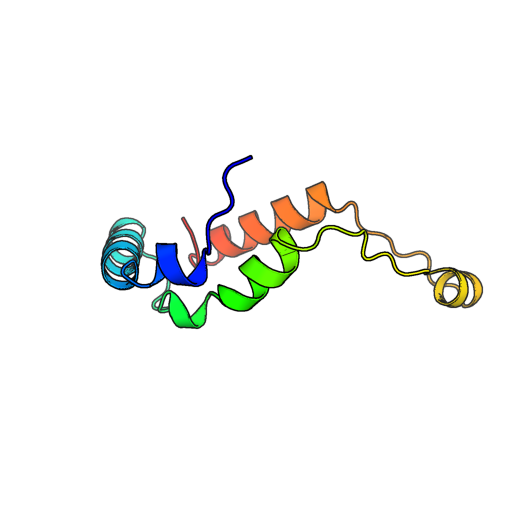8.076 -12.404 -3.269 1.00 98.56 78 ASP A O 1
ATOM 646 N N . LEU A 1 79 ? -7.958 -10.169 -3.237 1.00 98.38 79 LEU A N 1
ATOM 647 C CA . LEU A 1 79 ? -8.173 -10.065 -1.785 1.00 98.38 79 LEU A CA 1
ATOM 648 C C . LEU A 1 79 ? -9.547 -10.617 -1.363 1.00 98.38 79 LEU A C 1
ATOM 650 O O . LEU A 1 79 ? -9.625 -11.330 -0.359 1.00 98.38 79 LEU A O 1
ATOM 654 N N . ARG A 1 80 ? -10.603 -10.360 -2.149 1.00 98.31 80 ARG A N 1
ATOM 655 C CA . ARG A 1 80 ? -11.947 -10.929 -1.923 1.00 98.31 80 ARG A CA 1
ATOM 656 C C . ARG A 1 80 ? -11.983 -12.438 -2.098 1.00 98.31 80 ARG A C 1
ATOM 658 O O . ARG A 1 80 ? -12.452 -13.144 -1.214 1.00 98.31 80 ARG A O 1
ATOM 665 N N . LYS A 1 81 ? -11.422 -12.958 -3.197 1.00 98.50 81 LYS A N 1
ATOM 666 C CA . LYS A 1 81 ? -11.324 -14.414 -3.441 1.00 98.50 81 LYS A CA 1
ATOM 667 C C . LYS A 1 81 ? -10.608 -15.140 -2.301 1.00 98.50 81 LYS A C 1
ATOM 669 O O . LYS A 1 81 ? -10.926 -16.284 -1.995 1.00 98.50 81 LYS A O 1
ATOM 674 N N . ASN A 1 82 ? -9.635 -14.479 -1.676 1.00 98.19 82 ASN A N 1
ATOM 675 C CA . ASN A 1 82 ? -8.886 -15.018 -0.545 1.00 98.19 82 ASN A CA 1
ATOM 676 C C . ASN A 1 82 ? -9.563 -14.789 0.817 1.00 98.19 82 ASN A C 1
ATOM 678 O O . ASN A 1 82 ? -8.993 -15.191 1.833 1.00 98.19 82 ASN A O 1
ATOM 682 N N . HIS A 1 83 ? -10.758 -14.191 0.851 1.00 98.00 83 HIS A N 1
ATOM 683 C CA . HIS A 1 83 ? -11.498 -13.833 2.063 1.00 98.00 83 HIS A CA 1
ATOM 684 C C . HIS A 1 83 ? -10.676 -12.957 3.025 1.00 98.00 83 HIS A C 1
ATOM 686 O O . HIS A 1 83 ? -10.725 -13.139 4.238 1.00 98.00 83 HIS A O 1
ATOM 692 N N . ILE A 1 84 ? -9.861 -12.036 2.497 1.00 98.31 84 ILE A N 1
ATOM 693 C CA . ILE A 1 84 ? -9.100 -11.065 3.306 1.00 98.31 84 ILE A CA 1
ATOM 694 C C . ILE A 1 84 ? -9.937 -9.805 3.546 1.00 98.31 84 ILE A C 1
ATOM 696 O O . ILE A 1 84 ? -9.911 -9.248 4.639 1.00 98.31 84 ILE A O 1
ATOM 700 N N . ILE A 1 85 ? -10.700 -9.391 2.533 1.00 97.88 85 ILE A N 1
ATOM 701 C CA . ILE A 1 85 ? -11.706 -8.323 2.593 1.00 97.88 85 ILE A CA 1
ATOM 702 C C . ILE A 1 85 ? -13.047 -8.869 2.066 1.00 97.88 85 ILE A C 1
ATOM 704 O O . ILE A 1 85 ? -13.016 -9.875 1.349 1.00 97.88 85 ILE A O 1
ATOM 708 N N . PRO A 1 86 ? -14.191 -8.232 2.384 1.00 95.88 86 PRO A N 1
ATOM 709 C CA . PRO A 1 86 ? -15.491 -8.588 1.810 1.00 95.88 86 PRO A CA 1
ATOM 710 C C . PRO A 1 86 ? -15.571 -8.386 0.289 1.00 95.88 86 PRO A C 1
ATOM 712 O O . PRO A 1 86 ? -15.075 -7.348 -0.223 1.00 95.88 86 PRO A O 1
#

Mean predicted aligned error: 3.46 Å

Sequence (86 aa):
VQTLSLAQFMADKEPLWQEIRQRYQLRNHSLAQLTNWTFADFVLGCEYDQMSDMTKARNAGWIGANDSEKMYLRLLQDLRKNHIIP